Protein AF-A0A7J7IME1-F1 (afdb_monomer_lite)

pLDDT: mean 84.73, std 11.75, range [37.88, 96.5]

Foldseek 3Di:
DPDDDPQWDDLVVVCVVVVQLSVLLVLQLQLAKKWKWFDDPPDIDIDIDGSNPWTWGQDPPQGIATDPPGGRSQFFFKKAWDWDADPVHRVFIKTKIFTFGPPDVRRDGGMMIIRPPGRPRDPSSVVSSVVSQVVAFDCDDPRRRMGGD

Organism: NCBI:txid2690220

InterPro domains:
  IPR053733 Heme Transport and Utilization Superfamily [G3DSA:3.40.1570.10] (18-145)

Radius of gyration: 15.55 Å; chains: 1; bounding box: 42×46×38 Å

Secondary structure (DSSP, 8-state):
---PPTTEE-HHHHHHHSHHHHHHHHHGGGG-EEEEEEE-SS-EEEEEEESTT-EEEEETTTEEEEETTTEEGGGEEEEEEEEEE-SS-TTSEEEEEEEEESSGGGT-EEEEEEESSTT---HHHHHHHHHHHHHHSBSSSTTBTEEE-

Structure (mmCIF, N/CA/C/O backbone):
data_AF-A0A7J7IME1-F1
#
_entry.id   AF-A0A7J7IME1-F1
#
loop_
_atom_site.group_PDB
_atom_site.id
_atom_site.type_symbol
_atom_site.label_atom_id
_atom_site.label_alt_id
_atom_site.label_comp_id
_atom_site.label_asym_id
_atom_site.label_entity_id
_atom_site.label_seq_id
_atom_site.pdbx_PDB_ins_code
_atom_site.Cartn_x
_atom_site.Cartn_y
_atom_site.Cartn_z
_atom_site.occupancy
_atom_site.B_iso_or_equiv
_atom_site.auth_seq_id
_atom_site.auth_comp_id
_atom_site.auth_asym_id
_atom_site.auth_atom_id
_atom_site.pdbx_PDB_model_num
ATOM 1 N N . MET A 1 1 ? -15.528 -25.927 9.416 1.00 37.88 1 MET A N 1
ATOM 2 C CA . MET A 1 1 ? -16.200 -24.610 9.386 1.00 37.88 1 MET A CA 1
ATOM 3 C C . MET A 1 1 ? -15.186 -23.578 9.835 1.00 37.88 1 MET A C 1
ATOM 5 O O . MET A 1 1 ? -14.694 -23.706 10.946 1.00 37.88 1 MET A O 1
ATOM 9 N N . ALA A 1 2 ? -14.793 -22.637 8.976 1.00 42.41 2 ALA A N 1
ATOM 10 C CA . ALA A 1 2 ? -13.901 -21.557 9.388 1.00 42.41 2 ALA A CA 1
ATOM 11 C C . ALA A 1 2 ? -14.697 -20.597 10.279 1.00 42.41 2 ALA A C 1
ATOM 13 O O . ALA A 1 2 ? -15.629 -19.946 9.807 1.00 42.41 2 ALA A O 1
ATOM 14 N N . THR A 1 3 ? -14.379 -20.567 11.569 1.00 45.88 3 THR A N 1
ATOM 15 C CA . THR A 1 3 ? -14.916 -19.600 12.526 1.00 45.88 3 THR A CA 1
ATOM 16 C C . THR A 1 3 ? -14.591 -18.208 11.994 1.00 45.88 3 THR A C 1
ATOM 18 O O . THR A 1 3 ? -13.421 -17.849 11.868 1.00 45.88 3 THR A O 1
ATOM 21 N N . GLN A 1 4 ? -15.608 -17.444 11.592 1.00 54.75 4 GLN A N 1
ATOM 22 C CA . GLN A 1 4 ? -15.399 -16.055 11.197 1.00 54.75 4 GLN A CA 1
ATOM 23 C C . GLN A 1 4 ? -14.806 -15.305 12.394 1.00 54.75 4 GLN A C 1
ATOM 25 O O . GLN A 1 4 ? -15.269 -15.476 13.522 1.00 54.75 4 GLN A O 1
ATOM 30 N N . ALA A 1 5 ? -13.757 -14.516 12.155 1.00 58.81 5 ALA A N 1
ATOM 31 C CA . ALA A 1 5 ? -13.167 -13.693 13.200 1.00 58.81 5 ALA A CA 1
ATOM 32 C C . ALA A 1 5 ? -14.257 -12.778 13.800 1.00 58.81 5 ALA A C 1
ATOM 34 O O . ALA A 1 5 ? -15.010 -12.167 13.033 1.00 58.81 5 ALA A O 1
ATOM 35 N N . PRO A 1 6 ? -14.386 -12.695 15.137 1.00 68.75 6 PRO A N 1
ATOM 36 C CA . PRO A 1 6 ? -15.353 -11.802 15.764 1.00 68.75 6 PRO A CA 1
ATOM 37 C C . PRO A 1 6 ? -15.116 -10.359 15.297 1.00 68.75 6 PRO A C 1
ATOM 39 O O . PRO A 1 6 ? -13.973 -9.914 15.220 1.00 68.75 6 PRO A O 1
ATOM 42 N N . GLY A 1 7 ? -16.197 -9.648 14.963 1.00 79.62 7 GLY A N 1
ATOM 43 C CA . GLY A 1 7 ? -16.135 -8.260 14.490 1.00 79.62 7 GLY A CA 1
ATOM 44 C C . GLY A 1 7 ? -15.863 -8.085 12.994 1.00 79.62 7 GLY A C 1
ATOM 45 O O . GLY A 1 7 ? -15.627 -6.960 12.565 1.00 79.62 7 GLY A O 1
ATOM 46 N N . ARG A 1 8 ? -15.887 -9.154 12.182 1.00 85.25 8 ARG A N 1
ATOM 47 C CA . ARG A 1 8 ? -15.757 -9.035 10.721 1.00 85.25 8 ARG A CA 1
ATOM 48 C C . ARG A 1 8 ? -16.870 -8.157 10.144 1.00 85.25 8 ARG A C 1
ATOM 50 O O . ARG A 1 8 ? -18.041 -8.394 10.422 1.00 85.25 8 ARG A O 1
ATOM 57 N N . VAL A 1 9 ? -16.484 -7.207 9.301 1.00 88.19 9 VAL A N 1
ATOM 58 C CA . VAL A 1 9 ? -17.399 -6.359 8.530 1.00 88.19 9 VAL A CA 1
ATOM 59 C C . VAL A 1 9 ? -17.198 -6.604 7.037 1.00 88.19 9 VAL A C 1
ATOM 61 O O . VAL A 1 9 ? -16.148 -7.092 6.597 1.00 88.19 9 VAL A O 1
ATOM 64 N N . SER A 1 10 ? -18.229 -6.312 6.255 1.00 89.56 10 SER A N 1
ATOM 65 C CA . SER A 1 10 ? -18.164 -6.343 4.795 1.00 89.56 10 SER A CA 1
ATOM 66 C C . SER A 1 10 ? -17.238 -5.251 4.251 1.00 89.56 10 SER A C 1
ATOM 68 O O . SER A 1 10 ? -16.933 -4.265 4.929 1.00 89.56 10 SER A O 1
ATOM 70 N N . VAL A 1 11 ? -16.787 -5.420 3.005 1.00 88.44 11 VAL A N 1
ATOM 71 C CA . VAL A 1 11 ? -15.997 -4.388 2.318 1.00 88.44 11 VAL A CA 1
ATOM 72 C C . VAL A 1 11 ? -16.843 -3.129 2.150 1.00 88.44 11 VAL A C 1
ATOM 74 O O . VAL A 1 11 ? -16.339 -2.033 2.347 1.00 88.44 11 VAL A O 1
ATOM 77 N N . GLU A 1 12 ? -18.141 -3.265 1.874 1.00 91.50 12 GLU A N 1
ATOM 78 C CA . GLU A 1 12 ? -19.072 -2.147 1.731 1.00 91.50 12 GLU A CA 1
ATOM 79 C C . GLU A 1 12 ? -19.225 -1.345 3.030 1.00 91.50 12 GLU A C 1
ATOM 81 O O . GLU A 1 12 ? -19.257 -0.114 2.996 1.00 91.50 12 GLU A O 1
ATOM 86 N N . GLU A 1 13 ? -19.301 -2.015 4.181 1.00 89.56 13 GLU A N 1
ATOM 87 C CA . GLU A 1 13 ? -19.341 -1.355 5.491 1.00 89.56 13 GLU A CA 1
ATOM 88 C C . GLU A 1 13 ? -18.029 -0.627 5.790 1.00 89.56 13 GLU A C 1
ATOM 90 O O . GLU A 1 13 ? -18.053 0.549 6.158 1.00 89.56 13 GLU A O 1
ATOM 95 N N . ALA A 1 14 ? -16.887 -1.279 5.552 1.00 88.19 14 ALA A N 1
ATOM 96 C CA . ALA A 1 14 ? -15.574 -0.656 5.699 1.00 88.19 14 ALA A CA 1
ATOM 97 C C . ALA A 1 14 ? -15.422 0.567 4.775 1.00 88.19 14 ALA A C 1
ATOM 99 O O . ALA A 1 14 ? -14.976 1.631 5.204 1.00 88.19 14 ALA A O 1
ATOM 100 N N . GLN A 1 15 ? -15.853 0.442 3.518 1.00 90.94 15 GLN A N 1
ATOM 101 C CA . GLN A 1 15 ? -15.827 1.494 2.503 1.00 90.94 15 GLN A CA 1
ATOM 102 C C . GLN A 1 15 ? -16.727 2.677 2.883 1.00 90.94 15 GLN A C 1
ATOM 104 O O . GLN A 1 15 ? -16.402 3.814 2.563 1.00 90.94 15 GLN A O 1
ATOM 109 N N . ARG A 1 16 ? -17.848 2.460 3.580 1.00 91.50 16 ARG A N 1
ATOM 110 C CA . ARG A 1 16 ? -18.674 3.571 4.092 1.00 91.50 16 ARG A CA 1
ATOM 111 C C . ARG A 1 16 ? -17.958 4.370 5.176 1.00 91.50 16 ARG A C 1
ATOM 113 O O . ARG A 1 16 ? -18.143 5.580 5.243 1.00 91.50 16 ARG A O 1
ATOM 120 N N . GLN A 1 17 ? -17.163 3.705 6.012 1.00 88.31 17 GLN A N 1
ATOM 121 C CA . GLN A 1 17 ? -16.466 4.343 7.128 1.00 88.31 17 GLN A CA 1
ATOM 122 C C . GLN A 1 17 ? -15.154 5.014 6.695 1.00 88.31 17 GLN A C 1
ATOM 124 O O . GLN A 1 17 ? -14.860 6.120 7.137 1.00 88.31 17 GLN A O 1
ATOM 129 N N . PHE A 1 18 ? -14.392 4.373 5.804 1.00 88.12 18 PHE A N 1
ATOM 130 C CA . PHE A 1 18 ? -13.103 4.859 5.301 1.00 88.12 18 PHE A CA 1
ATOM 131 C C . PHE A 1 18 ? -13.036 4.750 3.767 1.00 88.12 18 PHE A C 1
ATOM 133 O O . PHE A 1 18 ? -12.248 3.965 3.231 1.00 88.12 18 PHE A O 1
ATOM 140 N N . PRO A 1 19 ? -13.844 5.527 3.025 1.00 90.44 19 PRO A N 1
ATOM 141 C CA . PRO A 1 19 ? -14.034 5.334 1.585 1.00 90.44 19 PRO A CA 1
ATOM 142 C C . PRO A 1 19 ? -12.741 5.440 0.787 1.00 90.44 19 PRO A C 1
ATOM 144 O O . PRO A 1 19 ? -12.492 4.645 -0.121 1.00 90.44 19 PRO A O 1
ATOM 147 N N . ARG A 1 20 ? -11.883 6.404 1.125 1.00 93.00 20 ARG A N 1
ATOM 148 C CA . ARG A 1 20 ? -10.6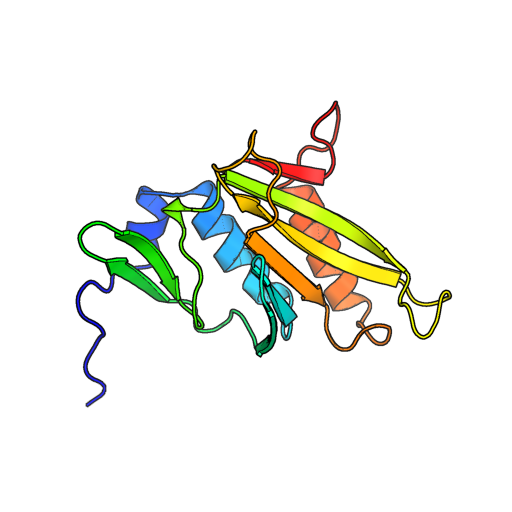51 6.618 0.370 1.00 93.00 20 ARG A CA 1
ATOM 149 C C . ARG A 1 20 ? -9.590 5.568 0.695 1.00 93.00 20 ARG A C 1
ATOM 151 O O . ARG A 1 20 ? -8.995 5.026 -0.231 1.00 93.00 20 ARG A O 1
ATOM 158 N N . LEU A 1 21 ? -9.398 5.238 1.975 1.00 90.94 21 LEU A N 1
ATOM 159 C CA . LEU A 1 21 ? -8.418 4.234 2.406 1.00 90.94 21 LEU A CA 1
ATOM 160 C C . LEU A 1 21 ? -8.800 2.821 1.966 1.00 90.94 21 LEU A C 1
ATOM 162 O O . LEU A 1 21 ? -7.960 2.105 1.432 1.00 90.94 21 LEU A O 1
ATOM 166 N N . VAL A 1 22 ? -10.054 2.410 2.157 1.00 92.19 22 VAL A N 1
ATOM 167 C CA . VAL A 1 22 ? -10.505 1.070 1.750 1.00 92.19 22 VAL A CA 1
ATOM 168 C C . VAL A 1 22 ? -10.451 0.952 0.231 1.00 92.19 22 VAL A C 1
ATOM 170 O O . VAL A 1 22 ? -9.878 -0.010 -0.271 1.00 92.19 22 VAL A O 1
ATOM 173 N N . GLY A 1 23 ? -10.886 1.986 -0.499 1.00 93.38 23 GLY A N 1
ATOM 174 C CA . GLY A 1 23 ? -10.765 2.021 -1.957 1.00 93.38 23 GLY A CA 1
ATOM 175 C C . GLY A 1 23 ? -9.314 1.937 -2.441 1.00 93.38 23 GLY A C 1
ATOM 176 O O . GLY A 1 23 ? -9.040 1.292 -3.450 1.00 93.38 2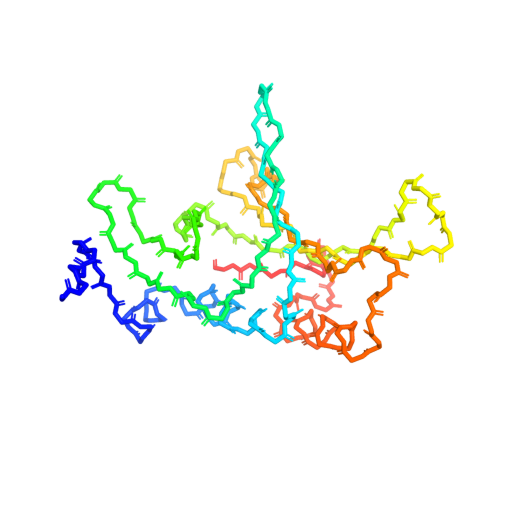3 GLY A O 1
ATOM 177 N N . PHE A 1 24 ? -8.380 2.551 -1.711 1.00 94.56 24 PHE A N 1
ATOM 178 C CA . PHE A 1 24 ? -6.947 2.458 -1.985 1.00 94.56 24 PHE A CA 1
ATOM 179 C C . PHE A 1 24 ? -6.393 1.054 -1.730 1.00 94.56 24 PHE A C 1
ATOM 181 O O . PHE A 1 24 ? -5.748 0.483 -2.605 1.00 94.56 24 PHE A O 1
ATOM 188 N N . LEU A 1 25 ? -6.670 0.475 -0.560 1.00 92.62 25 LEU A N 1
ATOM 189 C CA . LEU A 1 25 ? -6.202 -0.863 -0.184 1.00 92.62 25 LEU A CA 1
ATOM 190 C C . LEU A 1 25 ? -6.749 -1.949 -1.119 1.00 92.62 25 LEU A C 1
ATOM 192 O O . LEU A 1 25 ? -6.010 -2.854 -1.502 1.00 92.62 25 LEU A O 1
ATOM 196 N N . GLU A 1 26 ? -8.012 -1.832 -1.526 1.00 92.56 26 GLU A N 1
ATOM 197 C CA . GLU A 1 26 ? -8.638 -2.712 -2.515 1.00 92.56 26 GLU A CA 1
ATOM 198 C C . GLU A 1 26 ? -7.980 -2.574 -3.894 1.00 92.56 26 GLU A C 1
ATOM 200 O O . GLU A 1 26 ? -7.695 -3.578 -4.543 1.00 92.56 26 GLU A O 1
ATOM 205 N N . ALA A 1 27 ? -7.649 -1.353 -4.324 1.00 94.31 27 ALA A N 1
ATOM 206 C CA . ALA A 1 27 ? -6.944 -1.130 -5.585 1.00 94.31 27 ALA A CA 1
ATOM 207 C C . ALA A 1 27 ? -5.491 -1.654 -5.553 1.00 94.31 27 ALA A C 1
ATOM 209 O O . ALA A 1 27 ? -4.980 -2.135 -6.564 1.00 94.31 27 ALA A O 1
ATOM 210 N N . CYS A 1 28 ? -4.839 -1.661 -4.385 1.00 93.44 28 CYS A N 1
ATOM 211 C CA . CYS A 1 28 ? -3.506 -2.246 -4.208 1.00 93.44 28 CYS A CA 1
ATOM 212 C C . CYS A 1 28 ? -3.451 -3.767 -4.452 1.00 93.44 28 CYS A C 1
ATOM 214 O O . CYS A 1 28 ? -2.353 -4.306 -4.597 1.00 93.44 28 CYS A O 1
ATOM 216 N N . LYS A 1 29 ? -4.591 -4.470 -4.553 1.00 91.94 29 LYS A N 1
ATOM 217 C CA . LYS A 1 29 ? -4.636 -5.887 -4.967 1.00 91.94 29 LYS A CA 1
ATOM 218 C C . LYS A 1 29 ? -4.018 -6.110 -6.350 1.00 91.94 29 LYS A C 1
ATOM 220 O O . LYS A 1 29 ? -3.388 -7.139 -6.574 1.00 91.94 29 LYS A O 1
ATOM 225 N N . GLU A 1 30 ? -4.121 -5.121 -7.239 1.00 92.56 30 GLU A N 1
ATOM 226 C CA . GLU A 1 30 ? -3.554 -5.155 -8.596 1.00 92.56 30 GLU A CA 1
ATOM 227 C C . GLU A 1 30 ? -2.015 -5.224 -8.610 1.00 92.56 30 GLU A C 1
ATOM 229 O O . GLU A 1 30 ? -1.417 -5.562 -9.629 1.00 92.56 30 GLU A O 1
ATOM 234 N N . LEU A 1 31 ? -1.352 -4.917 -7.489 1.00 93.12 31 LEU A N 1
ATOM 235 C CA . LEU A 1 31 ? 0.109 -4.915 -7.397 1.00 93.12 31 LEU A CA 1
ATOM 236 C C . LEU A 1 31 ? 0.717 -6.314 -7.231 1.00 93.12 31 LEU A C 1
ATOM 238 O O . LEU A 1 31 ? 1.941 -6.456 -7.339 1.00 93.12 31 LEU A O 1
ATOM 242 N N . GLY A 1 32 ? -0.102 -7.338 -6.977 1.00 91.81 32 GLY A N 1
ATOM 243 C CA . GLY A 1 32 ? 0.341 -8.717 -6.778 1.00 91.81 32 GLY A CA 1
ATOM 244 C C . GLY A 1 32 ? 1.127 -8.912 -5.478 1.00 91.81 32 GLY A C 1
ATOM 245 O O . GLY A 1 32 ? 0.732 -8.433 -4.416 1.00 91.81 32 GLY A O 1
ATOM 246 N N . GLU A 1 33 ? 2.234 -9.652 -5.551 1.00 91.88 33 GLU A N 1
ATOM 247 C CA . GLU A 1 33 ? 3.068 -9.974 -4.389 1.00 91.88 33 GLU A CA 1
ATOM 248 C C . GLU A 1 33 ? 3.914 -8.781 -3.920 1.00 91.88 33 GLU A C 1
ATOM 250 O O . GLU A 1 33 ? 4.742 -8.238 -4.653 1.00 91.88 33 GLU A O 1
ATOM 255 N N . LEU A 1 34 ? 3.744 -8.392 -2.665 1.00 92.31 34 LEU A N 1
ATOM 256 C CA . LEU A 1 34 ? 4.411 -7.258 -2.046 1.00 92.31 34 LEU A CA 1
ATOM 257 C C . LEU A 1 34 ? 5.304 -7.729 -0.907 1.00 92.31 34 LEU A C 1
ATOM 259 O O . LEU A 1 34 ? 4.962 -8.655 -0.170 1.00 92.31 34 LEU A O 1
ATOM 263 N N . ARG A 1 35 ? 6.420 -7.028 -0.711 1.00 92.25 35 ARG A N 1
ATOM 264 C CA . ARG A 1 35 ? 7.190 -7.113 0.527 1.00 92.25 35 ARG A CA 1
ATOM 265 C C . ARG A 1 35 ? 6.683 -6.056 1.503 1.00 92.25 35 ARG A C 1
ATOM 267 O O . ARG A 1 35 ? 6.787 -4.858 1.246 1.00 92.25 35 ARG A O 1
ATOM 274 N N . PHE A 1 36 ? 6.140 -6.523 2.614 1.00 92.19 36 PHE A N 1
ATOM 275 C CA . PHE A 1 36 ? 5.648 -5.740 3.735 1.00 92.19 36 PHE A CA 1
ATOM 276 C C . PHE A 1 36 ? 6.794 -5.522 4.707 1.00 92.19 36 PHE A C 1
ATOM 278 O O . PHE A 1 36 ? 7.411 -6.489 5.145 1.00 92.19 36 PHE A O 1
ATOM 285 N N . ILE A 1 37 ? 7.053 -4.268 5.059 1.00 91.88 37 ILE A N 1
ATOM 286 C CA . ILE A 1 37 ? 8.065 -3.893 6.042 1.00 91.88 37 ILE A CA 1
ATOM 287 C C . ILE A 1 37 ? 7.392 -3.047 7.114 1.00 91.88 37 ILE A C 1
ATOM 289 O O . ILE A 1 37 ? 6.940 -1.932 6.842 1.00 91.88 37 ILE A O 1
ATOM 293 N N . ALA A 1 38 ? 7.332 -3.580 8.328 1.00 90.00 38 ALA A N 1
ATOM 294 C CA . ALA A 1 38 ? 6.895 -2.860 9.516 1.00 90.00 38 ALA A CA 1
ATOM 295 C C . ALA A 1 38 ? 8.078 -2.740 10.474 1.00 90.00 38 ALA A C 1
ATOM 297 O O . ALA A 1 38 ? 8.845 -3.685 10.647 1.00 90.00 38 ALA A O 1
ATOM 298 N N . SER A 1 39 ? 8.239 -1.586 11.105 1.00 89.19 39 SER A N 1
ATOM 299 C CA . SER A 1 39 ? 9.347 -1.347 12.025 1.00 89.19 39 SER A CA 1
ATOM 300 C C . SER A 1 39 ? 8.879 -0.608 13.260 1.00 89.19 39 SER A C 1
ATOM 302 O O . SER A 1 39 ? 7.997 0.242 13.185 1.00 89.19 39 SER A O 1
ATOM 304 N N . ASN A 1 40 ? 9.514 -0.896 14.385 1.00 86.69 40 ASN A N 1
ATOM 305 C CA . ASN A 1 40 ? 9.416 -0.094 15.596 1.00 86.69 40 ASN A CA 1
ATOM 306 C C . ASN A 1 40 ? 10.830 0.236 16.104 1.00 86.69 40 ASN A C 1
ATOM 308 O O . ASN A 1 40 ? 11.821 -0.017 15.421 1.00 86.69 40 ASN A O 1
ATOM 312 N N . ALA A 1 41 ? 10.932 0.797 17.309 1.00 86.25 41 ALA A N 1
ATOM 313 C CA . ALA A 1 41 ? 12.213 1.202 17.889 1.00 86.25 41 ALA A CA 1
ATOM 314 C C . ALA A 1 41 ? 13.209 0.046 18.128 1.00 86.25 41 ALA A C 1
ATOM 316 O O . ALA A 1 41 ? 14.394 0.306 18.314 1.00 86.25 41 ALA A O 1
ATOM 317 N N . ALA A 1 42 ? 12.750 -1.207 18.150 1.00 90.31 42 ALA A N 1
ATOM 318 C CA . ALA A 1 42 ? 13.563 -2.370 18.502 1.00 90.31 42 ALA A CA 1
ATOM 319 C C . ALA A 1 42 ? 13.771 -3.355 17.342 1.00 90.31 42 ALA A C 1
ATOM 321 O O . ALA A 1 42 ? 14.757 -4.087 17.336 1.00 90.31 42 ALA A O 1
ATOM 322 N N . VAL A 1 43 ? 12.843 -3.416 16.383 1.00 92.69 43 VAL A N 1
ATOM 323 C CA . VAL A 1 43 ? 12.807 -4.469 15.361 1.00 92.69 43 VAL A CA 1
ATOM 324 C C . VAL A 1 43 ? 12.240 -3.960 14.038 1.00 92.69 43 VAL A C 1
ATOM 326 O O . VAL A 1 43 ? 11.307 -3.157 14.005 1.00 92.69 43 VAL A O 1
ATOM 329 N N . VAL A 1 44 ? 12.789 -4.498 12.946 1.00 92.25 44 VAL A N 1
ATOM 330 C CA . VAL A 1 44 ? 12.197 -4.475 11.606 1.00 92.25 44 VAL A CA 1
ATOM 331 C C . VAL A 1 44 ? 11.686 -5.877 11.294 1.00 92.25 44 VAL A C 1
ATOM 333 O O . VAL A 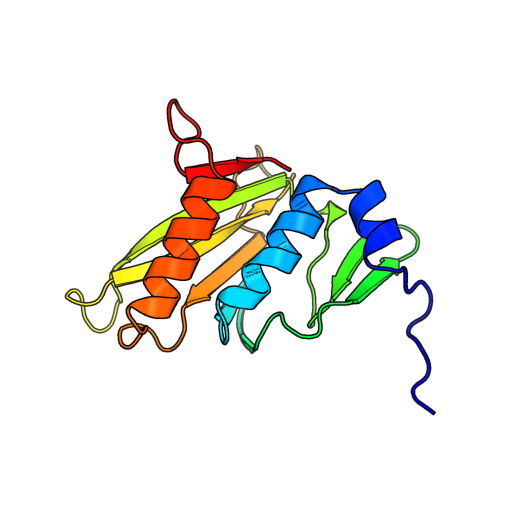1 44 ? 12.426 -6.853 11.409 1.00 92.25 44 VAL A O 1
ATOM 336 N N . PHE A 1 45 ? 10.417 -5.975 10.918 1.00 92.00 45 PHE A N 1
ATOM 337 C CA . PHE A 1 45 ? 9.787 -7.201 10.459 1.00 92.00 45 PHE A CA 1
ATOM 338 C C . PHE A 1 45 ? 9.483 -7.090 8.968 1.00 92.00 45 PHE A C 1
ATOM 340 O O . PHE A 1 45 ? 8.838 -6.134 8.528 1.00 92.00 45 PHE A O 1
ATOM 347 N N . GLU A 1 46 ? 9.923 -8.091 8.210 1.00 91.81 46 GLU A N 1
ATOM 348 C CA . GLU A 1 46 ? 9.686 -8.190 6.775 1.00 91.81 46 GLU A CA 1
ATOM 349 C C . GLU A 1 46 ? 8.920 -9.474 6.455 1.00 91.81 46 GLU A C 1
ATOM 351 O O . GLU A 1 46 ? 9.254 -10.552 6.945 1.00 91.81 46 GLU A O 1
ATOM 356 N N . SER A 1 47 ? 7.897 -9.365 5.612 1.00 89.62 47 SER A N 1
ATOM 357 C CA . SER A 1 47 ? 7.139 -10.508 5.100 1.00 89.62 47 SER A CA 1
ATOM 358 C C . SER A 1 47 ? 6.779 -10.292 3.637 1.00 89.62 47 SER A C 1
ATOM 360 O O . SER A 1 47 ? 6.708 -9.158 3.173 1.00 89.62 47 SER A O 1
ATOM 362 N N . THR A 1 48 ? 6.548 -11.375 2.903 1.00 89.81 48 THR A N 1
ATOM 363 C CA . THR A 1 48 ? 6.102 -11.329 1.507 1.00 89.81 48 THR A CA 1
ATOM 364 C C . THR A 1 48 ? 4.698 -11.918 1.419 1.00 89.81 48 THR A C 1
ATOM 366 O O . THR A 1 48 ? 4.466 -13.023 1.906 1.00 89.81 48 THR A O 1
ATOM 369 N N . ALA A 1 49 ? 3.750 -11.164 0.861 1.00 88.69 49 ALA A N 1
ATOM 370 C CA . ALA A 1 49 ? 2.343 -11.561 0.775 1.00 88.69 49 ALA A CA 1
ATOM 371 C C . ALA A 1 49 ? 1.608 -10.822 -0.357 1.00 88.69 49 ALA A C 1
ATOM 373 O O . ALA A 1 49 ? 2.121 -9.860 -0.923 1.00 88.69 49 ALA A O 1
ATOM 374 N N . THR A 1 50 ? 0.376 -11.230 -0.666 1.00 89.75 50 THR A N 1
ATOM 375 C CA . THR A 1 50 ? -0.536 -10.480 -1.547 1.00 89.75 50 THR A CA 1
ATOM 376 C C . THR A 1 50 ? -1.634 -9.797 -0.727 1.00 89.75 50 THR A C 1
ATOM 378 O O . THR A 1 50 ? -1.912 -10.176 0.414 1.00 89.75 50 THR A O 1
ATOM 381 N N . LEU A 1 51 ? -2.290 -8.788 -1.311 1.00 88.94 51 LEU A N 1
ATOM 382 C CA . LEU A 1 51 ? -3.460 -8.133 -0.708 1.00 88.94 51 LEU A CA 1
ATOM 383 C C . LEU A 1 51 ? -4.805 -8.755 -1.137 1.00 88.94 51 LEU A C 1
ATOM 385 O O . LEU A 1 51 ? -5.862 -8.294 -0.718 1.00 88.94 51 LEU A O 1
ATOM 389 N N . GLU A 1 52 ? -4.805 -9.819 -1.946 1.00 85.62 52 GLU A N 1
ATOM 390 C CA . GLU A 1 52 ? -6.019 -10.385 -2.567 1.00 85.62 52 GLU A CA 1
ATOM 391 C C . GLU A 1 52 ? -7.094 -10.811 -1.555 1.00 85.62 52 GLU A C 1
ATOM 393 O O . GLU A 1 52 ? -8.288 -10.657 -1.807 1.00 85.62 52 GLU A O 1
ATOM 398 N N . LYS A 1 53 ? -6.675 -11.315 -0.387 1.00 83.88 53 LYS A N 1
ATOM 399 C CA . LYS A 1 53 ? -7.562 -11.839 0.665 1.00 83.88 53 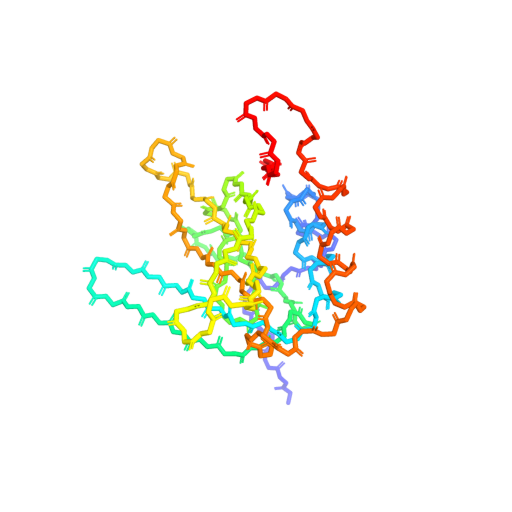LYS A CA 1
ATOM 400 C C . LYS A 1 53 ? -7.789 -10.854 1.817 1.00 83.88 53 LYS A C 1
ATOM 402 O O . LYS A 1 53 ? -8.009 -11.288 2.947 1.00 83.88 53 LYS A O 1
ATOM 407 N N . LEU A 1 54 ? -7.731 -9.549 1.537 1.00 85.00 54 LEU A N 1
ATOM 408 C CA . LEU A 1 54 ? -8.118 -8.510 2.494 1.00 85.00 54 LEU A CA 1
ATOM 409 C C . LEU A 1 54 ? -9.509 -8.790 3.072 1.00 85.00 54 LEU A C 1
ATOM 411 O O . LEU A 1 54 ? -10.476 -9.021 2.345 1.00 85.00 54 LEU A O 1
ATOM 415 N N . PHE A 1 55 ? -9.604 -8.758 4.396 1.00 86.50 55 PHE A N 1
ATOM 416 C CA . PHE A 1 55 ? -10.866 -8.724 5.117 1.00 86.50 55 PHE A CA 1
ATOM 417 C C . PHE A 1 55 ? -10.827 -7.641 6.187 1.00 86.50 55 PHE A C 1
ATOM 419 O O . PHE A 1 55 ? -9.775 -7.334 6.743 1.00 86.50 55 PHE A O 1
ATOM 426 N N . TYR A 1 56 ? -11.990 -7.089 6.506 1.00 87.19 56 TYR A N 1
ATOM 427 C CA . TYR A 1 56 ? -12.107 -5.983 7.442 1.00 87.19 56 TYR A CA 1
ATOM 428 C C . TYR A 1 56 ? -12.725 -6.462 8.748 1.00 87.19 56 TYR A C 1
ATOM 430 O O . TYR A 1 56 ? -13.621 -7.311 8.742 1.00 87.19 56 TYR A O 1
ATOM 438 N N . ALA A 1 57 ? -12.219 -5.967 9.873 1.00 87.12 57 ALA A N 1
ATOM 439 C CA . ALA A 1 57 ? -12.758 -6.300 11.185 1.00 87.12 57 ALA A CA 1
ATOM 440 C C . ALA A 1 57 ? -12.679 -5.109 12.137 1.00 87.12 57 ALA A C 1
ATOM 442 O O . ALA A 1 57 ? -11.636 -4.465 12.243 1.00 87.12 57 ALA A O 1
ATOM 443 N N . GLU A 1 58 ? -13.773 -4.849 12.843 1.00 84.44 58 GLU A N 1
ATOM 444 C CA . GLU A 1 58 ? -13.829 -3.883 13.932 1.00 84.44 58 GLU A CA 1
ATOM 445 C C . GLU A 1 58 ? -13.352 -4.563 15.217 1.00 84.44 58 GLU A C 1
ATOM 447 O O . GLU A 1 58 ? -13.929 -5.555 15.673 1.00 84.44 58 GLU A O 1
ATOM 452 N N . ILE A 1 59 ? -12.285 -4.034 15.811 1.00 81.44 59 ILE A N 1
ATOM 453 C CA . ILE A 1 59 ? -11.741 -4.548 17.065 1.00 81.44 59 ILE A CA 1
ATOM 454 C C . ILE A 1 59 ? -12.119 -3.577 18.189 1.00 81.44 59 ILE A C 1
ATOM 456 O O . ILE A 1 59 ? -11.726 -2.404 18.141 1.00 81.44 59 ILE A O 1
ATOM 460 N N . PRO A 1 60 ? -12.824 -4.037 19.244 1.00 79.19 60 PRO A N 1
ATOM 461 C CA . PRO A 1 60 ? -13.228 -3.178 20.350 1.00 79.19 60 PRO A CA 1
ATOM 462 C C . PRO A 1 60 ? -12.051 -2.376 20.915 1.00 79.19 60 PRO A C 1
ATOM 464 O O . PRO A 1 60 ? -11.008 -2.937 21.252 1.00 79.19 60 PRO A O 1
ATOM 467 N N . ARG A 1 61 ? -12.234 -1.054 21.039 1.00 76.12 61 ARG A N 1
ATOM 468 C CA . ARG A 1 61 ? -11.235 -0.084 21.539 1.00 76.12 61 ARG A CA 1
ATOM 469 C C . ARG A 1 61 ? -9.974 0.078 20.679 1.00 76.12 61 ARG A C 1
ATOM 471 O O . ARG A 1 61 ? -9.080 0.814 21.083 1.00 76.12 61 ARG A O 1
ATOM 478 N N . ARG A 1 62 ? -9.882 -0.591 19.526 1.00 69.75 62 ARG A N 1
ATOM 479 C CA . ARG A 1 62 ? -8.743 -0.484 18.601 1.00 69.75 62 ARG A CA 1
ATOM 480 C C . ARG A 1 62 ? -9.134 0.034 17.212 1.00 69.75 62 ARG A C 1
ATOM 482 O O . ARG A 1 62 ? -8.257 0.520 16.506 1.00 69.75 62 ARG A O 1
ATOM 489 N N . GLY A 1 63 ? -10.418 -0.015 16.854 1.00 78.50 63 GLY A N 1
ATOM 490 C CA . GLY A 1 63 ? -10.958 0.514 15.599 1.00 78.50 63 GLY A CA 1
ATOM 491 C C . GLY A 1 63 ? -11.029 -0.529 14.481 1.00 78.50 63 GLY A C 1
ATOM 492 O O . GLY A 1 63 ? -10.891 -1.729 14.736 1.00 78.50 63 GLY A O 1
ATOM 493 N N . LEU A 1 64 ? -11.207 -0.055 13.245 1.00 78.62 64 LEU A N 1
ATOM 494 C CA . LEU A 1 64 ? -11.276 -0.885 12.043 1.00 78.62 64 LEU A CA 1
ATOM 495 C C . LEU A 1 64 ? -9.883 -1.314 11.566 1.00 78.62 64 LEU A C 1
ATOM 497 O O . LEU A 1 64 ? -8.975 -0.493 11.418 1.00 78.62 64 LEU A O 1
ATOM 501 N N . TYR A 1 65 ? -9.733 -2.598 11.256 1.00 79.44 65 TYR A N 1
ATOM 502 C CA . TYR A 1 65 ? -8.512 -3.188 10.712 1.00 79.44 65 TYR A CA 1
ATOM 503 C C . TYR A 1 65 ? -8.760 -3.755 9.315 1.00 79.44 65 TYR A C 1
ATOM 505 O O . TYR A 1 65 ? -9.721 -4.495 9.109 1.00 79.44 65 TYR A O 1
ATOM 513 N N . ALA A 1 66 ? -7.843 -3.471 8.392 1.00 74.88 66 ALA A N 1
ATOM 514 C CA . ALA A 1 66 ? -7.654 -4.187 7.140 1.00 74.88 66 ALA A CA 1
ATOM 515 C C . ALA A 1 66 ? -6.679 -5.346 7.369 1.00 74.88 66 ALA A C 1
ATOM 517 O O . ALA A 1 66 ? -5.475 -5.179 7.566 1.00 74.88 66 ALA A O 1
ATOM 518 N N . ASN A 1 67 ? -7.198 -6.560 7.343 1.00 75.06 67 ASN A N 1
ATOM 519 C CA . ASN A 1 67 ? -6.437 -7.752 7.649 1.00 75.06 67 ASN A CA 1
ATOM 520 C C . ASN A 1 67 ? -6.180 -8.547 6.372 1.00 75.06 67 ASN A C 1
ATOM 522 O O . ASN A 1 67 ? -7.079 -9.128 5.775 1.00 75.06 67 ASN A O 1
ATOM 526 N N . THR A 1 68 ? -4.917 -8.599 5.977 1.00 61.09 68 THR A N 1
ATOM 527 C CA . THR A 1 68 ? -4.317 -9.752 5.285 1.00 61.09 68 THR A CA 1
ATOM 528 C C . THR A 1 68 ? -3.416 -10.496 6.257 1.00 61.09 68 THR A C 1
ATOM 530 O O . THR A 1 68 ? -3.424 -11.724 6.285 1.00 61.09 68 THR A O 1
ATOM 533 N N . SER A 1 69 ? -2.745 -9.727 7.127 1.00 53.38 69 SER A N 1
ATOM 534 C CA . SER A 1 69 ? -2.152 -10.192 8.378 1.00 53.38 69 SER A CA 1
ATOM 535 C C . SER A 1 69 ? -1.929 -9.138 9.482 1.00 53.38 69 SER A C 1
ATOM 537 O O . SER A 1 69 ? -1.758 -9.619 10.585 1.00 53.38 69 SER A O 1
ATOM 539 N N . THR A 1 70 ? -1.968 -7.794 9.299 1.00 51.59 70 THR A N 1
ATOM 540 C CA . THR A 1 70 ? -1.884 -6.790 10.422 1.00 51.59 70 THR A CA 1
ATOM 541 C C . THR A 1 70 ? -1.936 -5.295 9.974 1.00 51.59 70 THR A C 1
ATOM 543 O O . THR A 1 70 ? -0.995 -4.548 10.241 1.00 51.59 70 THR A O 1
ATOM 546 N N . CYS A 1 71 ? -2.971 -4.786 9.288 1.00 59.53 71 CYS A N 1
ATOM 547 C CA . CYS A 1 71 ? -3.047 -3.337 8.988 1.00 59.53 71 CYS A CA 1
ATOM 548 C C . CYS A 1 71 ? -4.214 -2.664 9.732 1.00 59.53 71 CYS A C 1
ATOM 550 O O . CYS A 1 71 ? -5.375 -2.987 9.514 1.00 59.53 71 CYS A O 1
ATOM 552 N N . CYS A 1 72 ? -3.917 -1.735 10.643 1.00 68.50 72 CYS A N 1
ATOM 553 C CA . CYS A 1 72 ? -4.931 -0.951 11.352 1.00 68.50 72 CYS A CA 1
ATOM 554 C C . CYS A 1 72 ? -5.355 0.244 10.485 1.00 68.50 72 CYS A C 1
ATOM 556 O O . CYS A 1 72 ? -4.546 1.148 10.277 1.00 68.50 72 CYS A O 1
ATOM 558 N N . CYS A 1 73 ? -6.596 0.274 9.987 1.00 67.88 73 CYS A N 1
ATOM 559 C CA . CYS A 1 73 ? -7.068 1.364 9.125 1.00 67.88 73 CYS A CA 1
ATOM 560 C C . CYS A 1 73 ? -7.151 2.692 9.880 1.00 67.88 73 CYS A C 1
ATOM 562 O O . CYS A 1 73 ? -6.758 3.719 9.341 1.00 67.88 73 CYS A O 1
ATOM 564 N N . SER A 1 74 ? -7.594 2.669 11.139 1.00 67.50 74 SER A N 1
ATOM 565 C CA . SER A 1 74 ? -7.684 3.873 11.981 1.00 67.50 74 SER A CA 1
ATOM 566 C C . SER A 1 74 ? -6.321 4.472 12.344 1.00 67.50 74 SER A C 1
ATOM 568 O O . SER A 1 74 ? -6.250 5.618 12.778 1.00 67.50 74 SER A O 1
ATOM 570 N N . GLY A 1 75 ? -5.236 3.710 12.185 1.00 78.88 75 GLY A N 1
ATOM 571 C CA . GLY A 1 75 ? -3.878 4.177 12.449 1.00 78.88 75 GLY A CA 1
ATOM 572 C C . GLY A 1 75 ? -3.232 4.908 11.274 1.00 78.88 75 GLY A C 1
ATOM 573 O O . GLY A 1 75 ? -2.158 5.475 11.457 1.00 78.88 75 GLY A O 1
ATOM 574 N N . ILE A 1 76 ? -3.847 4.894 10.087 1.00 88.06 76 ILE A N 1
ATOM 575 C CA . ILE A 1 76 ? -3.259 5.396 8.843 1.00 88.06 76 ILE A CA 1
ATOM 576 C C . ILE A 1 76 ? -3.897 6.723 8.455 1.00 88.06 76 ILE A C 1
ATOM 578 O O . ILE A 1 76 ? -5.089 6.797 8.174 1.00 88.06 76 ILE A O 1
ATOM 582 N N . ARG A 1 77 ? -3.053 7.744 8.325 1.00 90.94 77 ARG A N 1
ATOM 583 C CA . ARG A 1 77 ? -3.434 9.087 7.881 1.00 90.94 77 ARG A CA 1
ATOM 584 C C . ARG A 1 77 ? -3.275 9.272 6.375 1.00 90.94 77 ARG A C 1
ATOM 586 O O . ARG A 1 77 ? -4.057 9.970 5.735 1.00 90.94 77 ARG A O 1
ATOM 593 N N . ALA A 1 78 ? -2.202 8.723 5.814 1.00 92.62 78 ALA A N 1
ATOM 594 C CA . ALA A 1 78 ? -1.840 8.933 4.418 1.00 92.62 78 ALA A CA 1
ATOM 595 C C . ALA A 1 78 ? -0.988 7.780 3.877 1.00 92.62 78 ALA A C 1
ATOM 597 O O . ALA A 1 78 ? -0.456 6.973 4.637 1.00 92.62 78 ALA A O 1
ATOM 598 N N . ALA A 1 79 ? -0.824 7.727 2.560 1.00 94.44 79 ALA A N 1
ATOM 599 C CA . ALA A 1 79 ? 0.167 6.907 1.879 1.00 94.44 79 ALA A CA 1
ATOM 600 C C . ALA A 1 79 ? 1.026 7.789 0.967 1.00 94.44 79 ALA A C 1
ATOM 602 O O . ALA A 1 79 ? 0.492 8.656 0.283 1.00 94.44 79 ALA A O 1
ATOM 603 N N . ARG A 1 80 ? 2.340 7.569 0.936 1.00 95.69 80 ARG A N 1
ATOM 604 C CA . ARG A 1 80 ? 3.280 8.252 0.041 1.00 95.69 80 ARG A CA 1
ATOM 605 C C . ARG A 1 80 ? 3.906 7.258 -0.926 1.00 95.69 80 ARG A C 1
ATOM 607 O O . ARG A 1 80 ? 4.431 6.229 -0.502 1.00 95.69 80 ARG A O 1
ATOM 614 N N . PHE A 1 81 ? 3.850 7.578 -2.208 1.00 96.50 81 PHE A N 1
ATOM 615 C CA . PHE A 1 81 ? 4.526 6.843 -3.263 1.00 96.50 81 PHE A CA 1
ATOM 616 C C . PHE A 1 81 ? 5.979 7.307 -3.342 1.00 96.50 81 PHE A C 1
ATOM 618 O O . PHE A 1 81 ? 6.258 8.501 -3.337 1.00 96.50 81 PHE A O 1
ATOM 625 N N . GLU A 1 82 ? 6.915 6.365 -3.388 1.00 94.62 82 GLU A N 1
ATOM 626 C CA . GLU A 1 82 ? 8.338 6.660 -3.533 1.00 94.62 82 GLU A CA 1
ATOM 627 C C . GLU A 1 82 ? 8.990 5.692 -4.514 1.00 94.62 82 GLU A C 1
ATOM 629 O O . GLU A 1 82 ? 8.698 4.493 -4.515 1.00 94.62 82 GLU A O 1
ATOM 634 N N . GLN A 1 83 ? 9.926 6.217 -5.301 1.00 91.75 83 GLN A N 1
ATOM 635 C CA . GLN A 1 83 ? 10.901 5.406 -6.011 1.00 91.75 83 GLN A CA 1
ATOM 636 C C . GLN A 1 83 ? 12.241 5.498 -5.283 1.00 91.75 83 GLN A C 1
ATOM 638 O O . GLN A 1 83 ? 12.713 6.587 -4.960 1.00 91.75 83 GLN A O 1
ATOM 643 N N . GLY A 1 84 ? 12.838 4.349 -4.993 1.00 86.56 84 GLY A N 1
ATOM 644 C CA . GLY A 1 84 ? 14.154 4.254 -4.378 1.00 86.56 84 GLY A CA 1
ATOM 645 C C . GLY A 1 84 ? 15.142 3.512 -5.265 1.00 86.56 84 GLY A C 1
ATOM 646 O O . GLY A 1 84 ? 14.834 3.076 -6.373 1.00 86.56 84 GLY A O 1
ATOM 647 N N . THR A 1 85 ? 16.340 3.317 -4.732 1.00 83.56 85 THR A N 1
ATOM 648 C CA . THR A 1 85 ? 17.410 2.558 -5.380 1.00 83.56 85 THR A CA 1
ATOM 649 C C . THR A 1 85 ? 17.707 1.311 -4.551 1.00 83.56 85 THR A C 1
ATOM 651 O O . THR A 1 85 ? 17.813 1.393 -3.323 1.00 83.56 85 THR A O 1
ATOM 654 N N . SER A 1 86 ? 17.810 0.142 -5.190 1.00 76.88 86 SER A N 1
ATOM 655 C CA . SER A 1 86 ? 18.165 -1.093 -4.481 1.00 76.88 86 SER A CA 1
ATOM 656 C C . SER A 1 86 ? 19.576 -0.998 -3.894 1.00 76.88 86 SER A C 1
ATOM 658 O O . SER A 1 86 ? 20.513 -0.559 -4.557 1.00 76.88 86 SER A O 1
ATOM 660 N N . ARG A 1 87 ? 19.749 -1.456 -2.646 1.00 73.81 87 ARG A N 1
ATOM 661 C CA . ARG A 1 87 ? 21.060 -1.470 -1.972 1.00 73.81 87 ARG A CA 1
ATOM 662 C C . ARG A 1 87 ? 22.051 -2.450 -2.608 1.00 73.81 87 ARG A C 1
ATOM 664 O O . ARG A 1 87 ? 23.250 -2.248 -2.478 1.00 73.81 87 ARG A O 1
ATOM 671 N N . GLY A 1 88 ? 21.553 -3.515 -3.242 1.00 71.44 88 GLY A N 1
ATOM 672 C CA . GLY A 1 88 ? 22.385 -4.547 -3.872 1.00 71.44 88 GLY A CA 1
ATOM 673 C C . GLY A 1 88 ? 22.727 -4.264 -5.336 1.00 71.44 88 GLY A C 1
ATOM 674 O O . GLY A 1 88 ? 23.738 -4.755 -5.822 1.00 71.44 88 GLY A O 1
ATOM 675 N N . ASP A 1 89 ? 21.904 -3.472 -6.025 1.00 74.19 89 ASP A N 1
ATOM 676 C CA . ASP A 1 89 ? 22.107 -3.099 -7.427 1.00 74.19 89 ASP A CA 1
ATOM 677 C C . ASP A 1 89 ? 21.529 -1.695 -7.680 1.00 74.19 89 ASP A C 1
ATOM 679 O O . ASP A 1 89 ? 20.313 -1.547 -7.848 1.00 74.19 89 ASP A O 1
ATOM 683 N N . PRO A 1 90 ? 22.375 -0.652 -7.714 1.00 77.31 90 PRO A N 1
ATOM 684 C CA . PRO A 1 90 ? 21.919 0.715 -7.917 1.00 77.31 90 PRO A CA 1
ATOM 685 C C . PRO A 1 90 ? 21.244 0.986 -9.267 1.00 77.31 90 PRO A C 1
ATOM 687 O O . PRO A 1 90 ? 20.560 1.998 -9.406 1.00 77.31 90 PRO A O 1
ATOM 690 N N . ALA A 1 91 ? 21.406 0.103 -10.258 1.00 75.88 91 ALA A N 1
ATOM 691 C CA . ALA A 1 91 ? 20.751 0.241 -11.557 1.00 75.88 91 ALA A CA 1
ATOM 692 C C . ALA A 1 91 ? 19.266 -0.159 -11.521 1.00 75.88 91 ALA A C 1
ATOM 694 O O . ALA A 1 91 ? 18.545 0.058 -12.497 1.00 75.88 91 ALA A O 1
ATOM 695 N N . ARG A 1 92 ? 18.793 -0.748 -10.414 1.00 79.19 92 ARG A N 1
ATOM 696 C CA . ARG A 1 92 ? 17.430 -1.270 -10.297 1.00 79.19 92 ARG A CA 1
ATOM 697 C C . ARG A 1 92 ? 16.577 -0.407 -9.359 1.00 79.19 92 ARG A C 1
ATOM 699 O O . ARG A 1 92 ? 16.862 -0.358 -8.154 1.00 79.19 92 ARG A O 1
ATOM 706 N N . PRO A 1 93 ? 15.518 0.248 -9.874 1.00 86.62 93 PRO A N 1
ATOM 707 C CA . PRO A 1 93 ? 14.622 1.037 -9.042 1.00 86.62 93 PRO A CA 1
ATOM 708 C C . PRO A 1 93 ? 13.785 0.142 -8.121 1.00 86.62 93 PRO A C 1
ATOM 710 O O . PRO A 1 93 ? 13.437 -0.996 -8.452 1.00 86.62 93 PRO A O 1
ATOM 713 N N . THR A 1 94 ? 13.440 0.675 -6.954 1.00 91.31 94 THR A N 1
ATOM 714 C CA . THR A 1 94 ? 12.443 0.108 -6.043 1.00 91.31 94 THR A CA 1
ATOM 715 C C . THR A 1 94 ? 11.193 0.971 -6.065 1.00 91.31 94 THR A C 1
ATOM 717 O O . THR A 1 94 ? 11.287 2.192 -6.073 1.00 91.31 94 THR A O 1
ATOM 720 N N . TYR A 1 95 ? 10.023 0.340 -6.055 1.00 94.38 95 TYR A N 1
ATOM 721 C CA . TYR A 1 95 ? 8.729 1.022 -6.056 1.00 94.38 95 TYR A CA 1
ATOM 722 C C . TYR A 1 95 ? 8.053 0.777 -4.714 1.00 94.38 95 TYR A C 1
ATOM 724 O O . TYR A 1 95 ? 7.846 -0.379 -4.329 1.00 94.38 95 TYR A O 1
ATOM 732 N N . ILE A 1 96 ? 7.767 1.858 -3.991 1.00 95.31 96 ILE A N 1
ATOM 733 C CA . ILE A 1 96 ? 7.444 1.828 -2.565 1.00 95.31 96 ILE A CA 1
ATOM 734 C C . ILE A 1 96 ? 6.146 2.595 -2.318 1.00 95.31 96 ILE A C 1
ATOM 736 O O . ILE A 1 96 ? 5.936 3.676 -2.864 1.00 95.31 96 ILE A O 1
ATOM 740 N N . ILE A 1 97 ? 5.286 2.055 -1.459 1.00 96.00 97 ILE A N 1
ATOM 741 C CA . ILE A 1 97 ? 4.158 2.772 -0.859 1.00 96.00 97 ILE A CA 1
ATOM 742 C C . ILE A 1 97 ? 4.396 2.816 0.649 1.00 96.00 97 ILE A C 1
ATOM 744 O O . ILE A 1 97 ? 4.404 1.776 1.309 1.00 96.00 97 ILE A O 1
ATOM 748 N N . ARG A 1 98 ? 4.598 4.012 1.204 1.00 94.88 98 ARG A N 1
ATOM 749 C CA . ARG A 1 98 ? 4.756 4.231 2.646 1.00 94.88 98 ARG A CA 1
ATOM 750 C C . ARG A 1 98 ? 3.451 4.689 3.262 1.00 94.88 98 ARG A C 1
ATOM 752 O O . ARG A 1 98 ? 2.982 5.776 2.952 1.00 94.88 98 ARG A O 1
ATOM 759 N N . PHE A 1 99 ? 2.898 3.906 4.170 1.00 93.44 99 PHE A N 1
ATOM 760 C CA . PHE A 1 99 ? 1.773 4.324 4.994 1.00 93.44 99 PHE A CA 1
ATOM 761 C C . PHE A 1 99 ? 2.275 5.161 6.162 1.00 93.44 99 PHE A C 1
ATOM 763 O O . PHE A 1 99 ? 3.167 4.741 6.902 1.00 93.44 99 PHE A O 1
ATOM 770 N N . LEU A 1 100 ? 1.691 6.345 6.306 1.00 92.31 100 LEU A N 1
ATOM 771 C CA . LEU A 1 100 ? 2.008 7.323 7.333 1.00 92.31 100 LEU A CA 1
ATOM 772 C C . LEU A 1 100 ? 0.937 7.287 8.417 1.00 92.31 100 LEU A C 1
ATOM 774 O O . LEU A 1 100 ? -0.262 7.300 8.117 1.00 92.31 100 LEU A O 1
ATOM 778 N N . GLY A 1 101 ? 1.379 7.242 9.668 1.00 89.50 101 GLY A N 1
ATOM 779 C CA . GLY A 1 101 ? 0.507 7.229 10.830 1.00 89.50 101 GLY A CA 1
ATOM 780 C C . GLY A 1 101 ? -0.052 8.603 11.199 1.00 89.50 101 GLY A C 1
ATOM 781 O O . GLY A 1 101 ? 0.293 9.631 10.610 1.00 89.50 101 GLY A O 1
ATOM 782 N N . HIS A 1 102 ? -0.915 8.619 12.214 1.00 82.12 102 HIS A N 1
ATOM 783 C CA . HIS A 1 102 ? -1.359 9.855 12.871 1.00 82.12 102 HIS A CA 1
ATOM 784 C C . HIS A 1 102 ? -0.370 10.371 13.933 1.00 82.12 102 HIS A C 1
ATOM 786 O O . HIS A 1 102 ? -0.450 11.535 14.323 1.00 82.12 102 HIS A O 1
ATOM 792 N N . GLU A 1 103 ? 0.556 9.531 14.401 1.00 74.44 103 GLU A N 1
ATOM 793 C CA . GLU A 1 103 ? 1.563 9.910 15.399 1.00 74.44 103 GLU A CA 1
ATOM 794 C C . GLU A 1 103 ? 2.720 10.734 14.790 1.00 74.44 103 GLU A C 1
ATOM 796 O O . GLU A 1 103 ? 2.857 10.840 13.570 1.00 74.44 103 GLU A O 1
ATOM 801 N N . LYS A 1 104 ? 3.508 11.394 15.660 1.00 59.97 104 LYS A N 1
ATOM 802 C CA . LYS A 1 104 ? 4.661 12.272 15.342 1.00 59.97 104 LYS A CA 1
ATOM 803 C C . LYS A 1 104 ? 4.475 13.138 14.089 1.00 59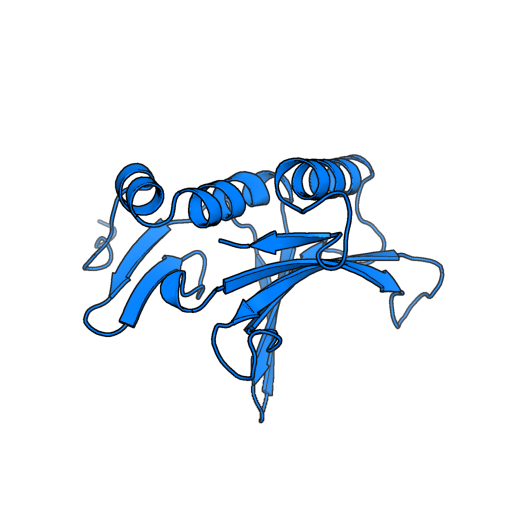.97 104 LYS A C 1
ATOM 805 O O . LYS A 1 104 ? 5.002 12.836 13.021 1.00 59.97 104 LYS A O 1
ATOM 810 N N . GLN A 1 105 ? 3.727 14.234 14.240 1.00 66.06 105 GLN A N 1
ATOM 811 C CA . GLN A 1 105 ? 3.507 15.251 13.192 1.00 66.06 105 GLN A CA 1
ATOM 812 C C . GLN A 1 105 ? 2.930 14.692 11.870 1.00 66.06 105 GLN A C 1
ATOM 814 O O . GLN A 1 105 ? 2.835 15.416 10.885 1.00 66.06 105 GLN A O 1
ATOM 819 N N . GLY A 1 106 ? 2.483 13.428 11.851 1.00 67.19 106 GLY A N 1
ATOM 820 C CA . GLY A 1 106 ? 1.921 12.767 10.680 1.00 67.19 106 GLY A CA 1
ATOM 821 C C . GLY A 1 106 ? 2.953 12.222 9.690 1.00 67.19 106 GLY A C 1
ATOM 822 O O . GLY A 1 106 ? 2.558 11.852 8.584 1.00 67.19 106 GLY A O 1
ATOM 823 N N . GLU A 1 107 ? 4.241 12.176 10.037 1.00 77.56 107 GLU A N 1
ATOM 824 C CA . GLU A 1 107 ? 5.309 11.709 9.133 1.00 77.56 107 GLU A CA 1
ATOM 825 C C . GLU A 1 107 ? 5.846 10.312 9.470 1.00 77.56 107 GLU A C 1
ATOM 827 O O . GLU A 1 107 ? 6.632 9.748 8.708 1.00 77.56 107 GLU A O 1
ATOM 832 N N . GLU A 1 108 ? 5.424 9.724 10.589 1.00 88.62 108 GLU A N 1
ATOM 833 C CA . GLU A 1 108 ? 5.894 8.401 10.987 1.00 88.62 108 GLU A CA 1
ATOM 834 C C . GLU A 1 108 ? 5.411 7.318 10.017 1.00 88.62 108 GLU A C 1
ATOM 836 O O . GLU A 1 108 ? 4.213 7.133 9.801 1.00 88.62 108 GLU A O 1
ATOM 841 N N . VAL A 1 109 ? 6.358 6.577 9.440 1.00 91.06 109 VAL A N 1
ATOM 842 C CA . VAL A 1 109 ? 6.071 5.449 8.552 1.00 91.06 109 VAL A CA 1
ATOM 843 C C . VAL A 1 109 ? 5.693 4.237 9.398 1.00 91.06 109 VAL A C 1
ATOM 845 O O . VAL A 1 109 ? 6.542 3.663 10.076 1.00 91.06 109 VAL A O 1
ATOM 848 N N . VAL A 1 110 ? 4.428 3.825 9.329 1.00 89.94 110 VAL A N 1
ATOM 849 C CA . VAL A 1 110 ? 3.897 2.685 10.099 1.00 89.94 110 VAL A CA 1
ATOM 850 C C . VAL A 1 110 ? 3.966 1.365 9.328 1.00 89.94 110 VAL A C 1
ATOM 852 O O . VAL A 1 110 ? 4.004 0.292 9.926 1.00 89.94 110 VAL A O 1
ATOM 855 N N . LEU A 1 111 ? 4.000 1.431 7.995 1.00 91.81 111 LEU A N 1
ATOM 856 C CA . LEU A 1 111 ? 4.128 0.278 7.105 1.00 91.81 111 LEU A CA 1
ATOM 857 C C . LEU A 1 111 ? 4.708 0.734 5.764 1.00 91.81 111 LEU A C 1
ATOM 859 O O . LEU A 1 111 ? 4.310 1.766 5.233 1.00 91.81 111 LEU A O 1
ATOM 863 N N . SER A 1 112 ? 5.617 -0.043 5.186 1.00 93.44 112 SER A N 1
ATOM 864 C CA . SER A 1 112 ? 6.057 0.130 3.799 1.00 93.44 112 SER A CA 1
ATOM 865 C C . SER A 1 112 ? 5.718 -1.108 2.977 1.00 93.44 112 SER A C 1
ATOM 867 O O . SER A 1 112 ? 5.948 -2.230 3.427 1.00 93.44 112 SER A O 1
ATOM 869 N N . LEU A 1 113 ? 5.202 -0.902 1.768 1.00 94.06 113 LEU A N 1
ATOM 870 C CA . LEU A 1 113 ? 4.974 -1.948 0.776 1.00 94.06 113 LEU A CA 1
ATOM 871 C C . LEU A 1 113 ? 5.921 -1.741 -0.395 1.00 94.06 113 LEU A C 1
ATOM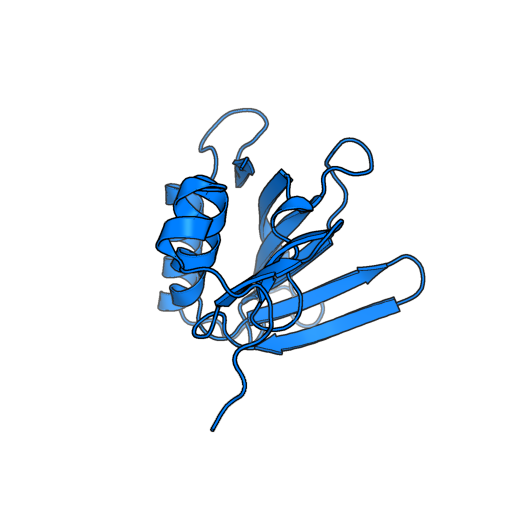 873 O O . LEU A 1 113 ? 5.928 -0.672 -1.000 1.00 94.06 113 LEU A O 1
ATOM 877 N N . PHE A 1 114 ? 6.694 -2.766 -0.724 1.00 93.94 114 PHE A N 1
ATOM 878 C CA . PHE A 1 114 ? 7.591 -2.775 -1.872 1.00 93.94 114 PHE A CA 1
ATOM 879 C C . PHE A 1 114 ? 7.061 -3.744 -2.920 1.00 93.94 114 PHE A C 1
ATOM 881 O O . PHE A 1 114 ? 6.647 -4.856 -2.579 1.00 93.94 114 PHE A O 1
ATOM 888 N N . LEU A 1 115 ? 7.145 -3.370 -4.197 1.00 93.62 115 LEU A N 1
ATOM 889 C CA . LEU A 1 115 ? 7.025 -4.363 -5.263 1.00 93.62 115 LEU A CA 1
ATOM 890 C C . LEU A 1 115 ? 8.164 -5.390 -5.124 1.00 93.62 115 LEU A C 1
ATOM 892 O O . LEU A 1 115 ? 9.333 -5.022 -4.994 1.00 93.62 115 LEU A O 1
ATOM 896 N N . SER A 1 116 ? 7.806 -6.676 -5.119 1.00 83.81 116 SER A N 1
ATOM 897 C CA . SER A 1 116 ? 8.720 -7.815 -4.946 1.00 83.81 116 SER A CA 1
ATOM 898 C C . SER A 1 116 ? 8.630 -8.767 -6.142 1.00 83.81 116 SER A C 1
ATOM 900 O O . SER A 1 116 ? 7.525 -8.940 -6.645 1.00 83.81 116 SER A O 1
ATOM 902 N N . PRO A 1 117 ? 9.716 -9.421 -6.587 1.00 77.88 117 PRO A N 1
ATOM 903 C CA . PRO A 1 117 ? 11.091 -9.261 -6.118 1.00 77.88 117 PRO A CA 1
ATOM 904 C C . PRO A 1 117 ? 11.710 -7.930 -6.564 1.00 77.88 117 PRO A C 1
ATOM 906 O O . PRO A 1 117 ? 11.439 -7.408 -7.646 1.00 77.88 117 PRO A O 1
ATOM 909 N N . VAL A 1 118 ? 12.556 -7.369 -5.698 1.00 65.62 118 VAL A N 1
ATOM 910 C CA . VAL A 1 118 ? 13.263 -6.111 -5.960 1.00 65.62 118 VAL A CA 1
ATOM 911 C C . VAL A 1 118 ? 14.126 -6.257 -7.211 1.00 65.62 118 VAL A C 1
ATOM 913 O O . VAL A 1 118 ? 14.984 -7.132 -7.277 1.00 65.62 118 VAL A O 1
ATOM 916 N N . GLY A 1 119 ? 13.919 -5.371 -8.184 1.00 61.88 119 GLY A N 1
ATOM 917 C CA . GLY A 1 119 ? 14.729 -5.316 -9.396 1.00 61.88 119 GLY A CA 1
ATOM 918 C C . GLY A 1 119 ? 14.345 -6.299 -10.507 1.00 61.88 119 GLY A C 1
ATOM 919 O O . GLY A 1 119 ? 14.994 -6.294 -11.547 1.00 61.88 119 GLY A O 1
ATOM 920 N N . GLU A 1 120 ? 13.303 -7.107 -10.326 1.00 73.81 120 GLU A N 1
ATOM 921 C CA . GLU A 1 120 ? 12.704 -7.940 -11.388 1.00 73.81 120 GLU A CA 1
ATOM 922 C C . GLU A 1 120 ? 11.188 -7.724 -11.454 1.00 73.81 120 GLU A C 1
ATOM 924 O O . GLU A 1 120 ? 10.397 -8.613 -11.763 1.00 73.81 120 GLU A O 1
ATOM 929 N N . VAL A 1 121 ? 10.764 -6.503 -11.130 1.00 83.00 121 VAL A N 1
ATOM 930 C CA . VAL A 1 121 ? 9.364 -6.105 -11.222 1.00 83.00 121 VAL A CA 1
ATOM 931 C C . VAL A 1 121 ? 8.987 -5.990 -12.699 1.00 83.00 121 VAL A C 1
ATOM 933 O O . VAL A 1 121 ? 9.634 -5.266 -13.455 1.00 83.00 121 VAL A O 1
ATOM 936 N N . SER A 1 122 ? 7.926 -6.684 -13.114 1.00 88.38 122 SER A N 1
ATOM 937 C CA . SER A 1 122 ? 7.432 -6.603 -14.489 1.00 88.38 122 SER A CA 1
ATOM 938 C C . SER A 1 122 ? 6.921 -5.197 -14.830 1.00 88.38 122 SER A C 1
ATOM 940 O O . SER A 1 122 ? 6.375 -4.490 -13.978 1.00 88.38 122 SER A O 1
ATOM 942 N N . ALA A 1 123 ? 7.033 -4.806 -16.103 1.00 90.75 123 ALA A N 1
ATOM 943 C CA . ALA A 1 123 ? 6.538 -3.517 -16.596 1.00 90.75 123 ALA A CA 1
ATOM 944 C C . ALA A 1 123 ? 5.038 -3.310 -16.313 1.00 90.75 123 ALA A C 1
ATOM 946 O O . ALA A 1 123 ? 4.604 -2.198 -16.022 1.00 90.75 123 ALA A O 1
ATOM 947 N N . GLU A 1 124 ? 4.250 -4.386 -16.344 1.00 92.94 124 GLU A N 1
ATOM 948 C CA . GLU A 1 124 ? 2.828 -4.372 -15.992 1.00 92.94 124 GLU A CA 1
ATOM 949 C C . GLU A 1 124 ? 2.602 -3.948 -14.536 1.00 92.94 124 GLU A C 1
ATOM 951 O O . GLU A 1 124 ? 1.753 -3.104 -14.258 1.00 92.94 124 GLU A O 1
ATOM 956 N N . ARG A 1 125 ? 3.403 -4.467 -13.602 1.00 93.12 125 ARG A N 1
ATOM 957 C CA . ARG A 1 125 ? 3.279 -4.141 -12.175 1.00 93.12 125 ARG A CA 1
ATOM 958 C C . ARG A 1 125 ? 3.786 -2.745 -11.849 1.00 93.12 125 ARG A C 1
ATOM 960 O O . ARG A 1 125 ? 3.185 -2.064 -11.023 1.00 93.12 125 ARG A O 1
ATOM 967 N N . VAL A 1 126 ? 4.836 -2.293 -12.536 1.00 93.75 126 VAL A N 1
ATOM 968 C CA . VAL A 1 126 ? 5.264 -0.886 -12.487 1.00 93.75 126 VAL A CA 1
ATOM 969 C C . VAL A 1 126 ? 4.146 0.024 -12.999 1.00 93.75 126 VAL A C 1
ATOM 971 O O . VAL A 1 126 ? 3.813 1.017 -12.361 1.00 93.75 126 VAL A O 1
ATOM 974 N N . THR A 1 127 ? 3.500 -0.350 -14.103 1.00 95.25 127 THR A N 1
ATOM 975 C CA . THR A 1 127 ? 2.376 0.403 -14.676 1.00 95.25 127 THR A CA 1
ATOM 976 C C . THR A 1 127 ? 1.168 0.420 -13.736 1.00 95.25 127 THR A C 1
ATOM 978 O O . THR A 1 127 ? 0.528 1.457 -13.585 1.00 95.25 127 THR A O 1
ATOM 981 N N . ALA A 1 128 ? 0.860 -0.696 -13.067 1.00 95.88 128 ALA A N 1
ATOM 982 C CA . ALA A 1 128 ? -0.181 -0.753 -12.043 1.00 95.88 128 ALA A CA 1
ATOM 983 C C . ALA A 1 128 ? 0.137 0.186 -10.865 1.00 95.88 128 ALA A C 1
ATOM 985 O O . ALA A 1 128 ? -0.740 0.919 -10.411 1.00 95.88 128 ALA A O 1
ATOM 986 N N . TRP A 1 129 ? 1.395 0.232 -10.419 1.00 96.44 129 TRP A N 1
ATOM 987 C CA . TRP A 1 129 ? 1.848 1.149 -9.369 1.00 96.44 129 TRP A CA 1
ATOM 988 C C . TRP A 1 129 ? 1.717 2.620 -9.776 1.00 96.44 129 TRP A C 1
ATOM 990 O O . TRP A 1 129 ? 1.134 3.404 -9.028 1.00 96.44 129 TRP A O 1
ATOM 1000 N N . GLU A 1 130 ? 2.164 2.988 -10.980 1.00 95.44 130 GLU A N 1
ATOM 1001 C CA . GLU A 1 130 ? 2.006 4.353 -11.503 1.00 95.44 130 GLU A CA 1
ATOM 1002 C C . GLU A 1 130 ? 0.527 4.725 -11.663 1.00 95.44 130 GLU A C 1
ATOM 1004 O O . GLU A 1 130 ? 0.119 5.821 -11.287 1.00 95.44 130 GLU A O 1
ATOM 1009 N N . ARG A 1 131 ? -0.316 3.794 -12.132 1.00 95.94 131 ARG A N 1
ATOM 1010 C CA . ARG A 1 131 ? -1.768 3.999 -12.230 1.00 95.94 131 ARG A CA 1
ATOM 1011 C C . ARG A 1 131 ? -2.395 4.269 -10.864 1.00 95.94 131 ARG A C 1
ATOM 1013 O O . ARG A 1 131 ? -3.243 5.155 -10.756 1.00 95.94 131 ARG A O 1
ATOM 1020 N N . LEU A 1 132 ? -1.996 3.535 -9.823 1.00 95.88 132 LEU A N 1
ATOM 1021 C CA . LEU A 1 132 ? -2.457 3.800 -8.458 1.00 95.88 132 LEU A CA 1
ATOM 1022 C C . LEU A 1 132 ? -1.988 5.167 -7.964 1.00 95.88 132 LEU A C 1
ATOM 1024 O O . LEU A 1 132 ? -2.801 5.910 -7.413 1.00 95.88 132 LEU A O 1
ATOM 1028 N N . ARG A 1 133 ? -0.721 5.523 -8.206 1.00 95.75 133 ARG A N 1
ATOM 1029 C CA . ARG A 1 133 ? -0.177 6.843 -7.866 1.00 95.75 133 ARG A CA 1
ATOM 1030 C C . ARG A 1 133 ? -1.010 7.947 -8.509 1.00 95.75 133 ARG A C 1
ATOM 1032 O O . ARG A 1 133 ? -1.554 8.780 -7.794 1.00 95.75 133 ARG A O 1
ATOM 1039 N N . SER A 1 134 ? -1.208 7.896 -9.826 1.00 94.62 134 SER A N 1
ATOM 1040 C CA . SER A 1 134 ? -2.002 8.888 -10.562 1.00 94.62 134 SER A CA 1
ATOM 1041 C C . SER A 1 134 ? -3.465 8.951 -10.120 1.00 94.62 134 SER A C 1
ATOM 1043 O O . SER A 1 134 ? -4.079 10.010 -10.196 1.00 94.62 134 SER A O 1
ATOM 1045 N N . ARG A 1 135 ? -4.044 7.831 -9.673 1.00 94.69 135 ARG A N 1
ATOM 1046 C CA . ARG A 1 135 ? -5.444 7.776 -9.232 1.00 94.69 135 ARG A CA 1
ATOM 1047 C C . ARG A 1 135 ? -5.659 8.371 -7.839 1.00 94.69 135 ARG A C 1
ATOM 1049 O O . ARG A 1 135 ? -6.734 8.910 -7.583 1.00 94.69 135 ARG A O 1
ATOM 1056 N N . PHE A 1 136 ? -4.699 8.216 -6.930 1.00 94.56 136 PHE A N 1
ATOM 1057 C CA . PHE A 1 136 ? -4.917 8.480 -5.504 1.00 94.56 136 PHE A CA 1
ATOM 1058 C C . PHE A 1 136 ? -4.072 9.613 -4.926 1.00 94.56 136 PHE A C 1
ATOM 1060 O O . PHE A 1 136 ? -4.542 10.294 -4.006 1.00 94.56 136 PHE A O 1
ATOM 1067 N N . ALA A 1 137 ? -2.851 9.802 -5.422 1.00 93.06 137 ALA A N 1
ATOM 1068 C CA . ALA A 1 137 ? -1.940 10.818 -4.920 1.00 93.06 137 ALA A CA 1
ATOM 1069 C C . ALA A 1 137 ? -2.242 12.200 -5.507 1.00 93.06 137 ALA A C 1
ATOM 1071 O O . ALA A 1 137 ? -2.802 12.319 -6.597 1.00 93.06 137 ALA A O 1
ATOM 1072 N N . ALA A 1 138 ? -1.851 13.252 -4.787 1.00 87.56 138 ALA A N 1
ATOM 1073 C CA . ALA A 1 138 ? -1.846 14.591 -5.359 1.00 87.56 138 ALA A CA 1
ATOM 1074 C C . ALA A 1 138 ? -0.815 14.677 -6.495 1.00 87.56 138 ALA A C 1
ATOM 1076 O O . ALA A 1 138 ? 0.281 14.115 -6.415 1.00 87.56 138 ALA A O 1
ATOM 1077 N N . THR A 1 139 ? -1.181 15.386 -7.558 1.00 86.88 139 THR A N 1
ATOM 1078 C CA . THR A 1 139 ? -0.363 15.544 -8.768 1.00 86.88 139 THR A CA 1
ATOM 1079 C C . THR A 1 139 ? 0.529 16.781 -8.735 1.00 86.88 139 THR A C 1
ATOM 1081 O O . THR A 1 139 ? 1.427 16.914 -9.562 1.00 86.88 139 THR A O 1
ATOM 1084 N N . ASP A 1 140 ? 0.281 17.690 -7.797 1.00 79.94 140 ASP A N 1
ATOM 1085 C CA . ASP A 1 140 ? 0.909 18.998 -7.699 1.00 79.94 140 ASP A CA 1
ATOM 1086 C C . ASP A 1 140 ? 0.939 19.514 -6.249 1.00 79.94 140 ASP A C 1
ATOM 1088 O O . ASP A 1 140 ? 0.245 19.027 -5.352 1.00 79.94 140 ASP A O 1
ATOM 1092 N N . GLY A 1 141 ? 1.792 20.513 -6.011 1.00 84.62 141 GLY A N 1
ATOM 1093 C CA . GLY A 1 141 ? 1.947 21.145 -4.704 1.00 84.62 141 GLY A CA 1
ATOM 1094 C C . GLY A 1 141 ? 2.804 20.350 -3.702 1.00 84.62 141 GLY A C 1
ATOM 1095 O O . GLY A 1 141 ? 3.492 19.396 -4.064 1.00 84.62 141 GLY A O 1
ATOM 1096 N N . PRO A 1 142 ? 2.798 20.750 -2.417 1.00 80.75 142 PRO A N 1
ATOM 1097 C CA . PRO A 1 142 ? 3.701 20.211 -1.391 1.00 80.75 142 PRO A CA 1
ATOM 1098 C C . PRO A 1 142 ? 3.390 18.764 -0.971 1.00 80.75 142 PRO A C 1
ATOM 1100 O O . PRO A 1 142 ? 4.146 18.177 -0.204 1.00 80.75 142 PRO A O 1
ATOM 1103 N N . LEU A 1 143 ? 2.278 18.198 -1.448 1.00 84.81 143 LEU A N 1
ATOM 1104 C CA . LEU A 1 143 ? 1.829 16.835 -1.157 1.00 84.81 143 LEU A CA 1
ATOM 1105 C C . LEU A 1 143 ? 1.898 15.926 -2.389 1.00 84.81 143 LEU A C 1
ATOM 1107 O O . LEU A 1 143 ? 1.231 14.893 -2.409 1.00 84.81 143 LEU A O 1
ATOM 1111 N N . VAL A 1 144 ? 2.672 16.301 -3.413 1.00 88.88 144 VAL A N 1
ATOM 1112 C CA . VAL A 1 144 ? 2.893 15.444 -4.583 1.00 88.88 144 VAL A CA 1
ATOM 1113 C C . VAL A 1 144 ? 3.273 14.029 -4.138 1.00 88.88 144 VAL A C 1
ATOM 1115 O O . VAL A 1 144 ? 4.007 13.847 -3.166 1.00 88.88 144 VAL A O 1
ATOM 1118 N N . ASP A 1 145 ? 2.702 13.027 -4.803 1.00 92.12 145 ASP A N 1
ATOM 1119 C CA . ASP A 1 145 ? 2.885 11.604 -4.485 1.00 92.12 145 ASP A CA 1
ATOM 1120 C C . ASP A 1 145 ? 2.300 11.144 -3.138 1.00 92.12 145 ASP A C 1
ATOM 1122 O O . ASP A 1 145 ? 2.438 9.976 -2.766 1.00 92.12 145 ASP A O 1
ATOM 1126 N N . VAL A 1 146 ? 1.568 12.010 -2.429 1.00 91.62 146 VAL A N 1
ATOM 1127 C CA . VAL A 1 146 ? 0.862 11.676 -1.187 1.00 91.62 146 VAL A CA 1
ATOM 1128 C C . VAL A 1 146 ? -0.641 11.541 -1.431 1.00 91.62 146 VAL A C 1
ATOM 1130 O O . VAL A 1 146 ? -1.297 12.427 -1.976 1.00 91.62 146 VAL A O 1
ATOM 1133 N N . CYS A 1 147 ? -1.214 10.431 -0.971 1.00 91.38 147 CYS A N 1
ATOM 1134 C CA . CYS A 1 147 ? -2.647 10.212 -0.835 1.00 91.38 147 CYS A CA 1
ATOM 1135 C C . CYS A 1 147 ? -3.049 10.374 0.635 1.00 91.38 147 CYS A C 1
ATOM 1137 O O . CYS A 1 147 ? -2.639 9.578 1.475 1.00 91.38 147 CYS A O 1
ATOM 1139 N N . VAL A 1 148 ? -3.864 11.380 0.948 1.00 90.44 148 VAL A N 1
ATOM 1140 C CA . VAL A 1 148 ? -4.458 11.570 2.284 1.00 90.44 148 VAL A CA 1
ATOM 1141 C C . VAL A 1 148 ? -5.788 10.818 2.355 1.00 90.44 148 VAL A C 1
ATOM 1143 O O . VAL A 1 148 ? -6.509 10.794 1.354 1.00 90.44 148 VAL A O 1
ATOM 1146 N N . PHE A 1 149 ? -6.094 10.197 3.496 1.00 87.69 149 PHE A N 1
ATOM 1147 C CA . PHE A 1 149 ? -7.290 9.374 3.700 1.00 87.69 149 PHE A CA 1
ATOM 1148 C C . PHE A 1 149 ? -8.302 9.988 4.661 1.00 87.69 149 PHE A C 1
ATOM 1150 O O . PHE A 1 149 ? -7.878 10.711 5.590 1.00 87.69 149 PHE A O 1
#

Sequence (149 aa):
MATQAPGRVSVEEAQRQFPRLVGFLEACKELGELRFIASNAAVVFESTATLEKLFYAEIPRRGLYANTSTCCCSGIRAARFEQGTSRGDPARPTYIIRFLGHEKQGEEVVLSLFLSPVGEVSAERVTAWERLRSRFAATDGPLVDVCVF